Protein AF-A0A967ID82-F1 (afdb_monomer_lite)

pLDDT: mean 78.35, std 16.92, range [45.25, 97.56]

Sequence (102 aa):
EFNYNFNPDLTLTSVTGYYDLEQKSMINGTNSGYAPSILAADPDFYREDVTQEFRLTSDYTDSPFDFVIGAFYQDAKMTYKNNLLINTALYDEFENFAGLPA

Radius of gyra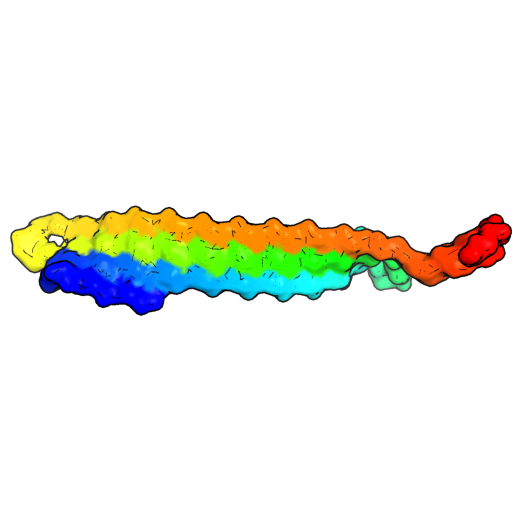tion: 27.62 Å; chains: 1; bounding box: 57×29×73 Å

Structure (mmCIF, N/CA/C/O backbone):
data_AF-A0A967ID82-F1
#
_entry.id   AF-A0A967ID82-F1
#
loop_
_atom_site.group_PDB
_atom_site.id
_atom_site.type_symbol
_atom_site.label_atom_id
_atom_site.label_alt_id
_atom_site.label_comp_id
_atom_site.label_asym_id
_atom_site.label_entity_id
_atom_site.label_seq_id
_atom_site.pdbx_PDB_ins_code
_atom_site.Cartn_x
_atom_site.Cartn_y
_atom_site.Cartn_z
_atom_site.occupancy
_atom_site.B_iso_or_equiv
_atom_site.auth_seq_id
_atom_site.auth_comp_id
_atom_site.auth_asym_id
_atom_site.auth_atom_id
_atom_site.pdbx_PDB_model_num
ATOM 1 N N . GLU A 1 1 ? -10.316 -4.608 1.949 1.00 85.56 1 GLU A N 1
ATOM 2 C CA . GLU A 1 1 ? -10.569 -4.084 3.306 1.00 85.56 1 GLU A CA 1
ATOM 3 C C . GLU A 1 1 ? -11.185 -5.177 4.163 1.00 85.56 1 GLU A C 1
ATOM 5 O O . GLU A 1 1 ? -11.950 -5.984 3.644 1.00 85.56 1 GLU A O 1
ATOM 10 N N . PHE A 1 2 ? -10.819 -5.217 5.439 1.00 90.25 2 PHE A N 1
ATOM 11 C CA . PHE A 1 2 ? -11.308 -6.157 6.435 1.00 90.25 2 PHE A CA 1
ATOM 12 C C . PHE A 1 2 ? -11.648 -5.407 7.724 1.00 90.25 2 PHE A C 1
ATOM 14 O O . PHE A 1 2 ? -10.859 -4.583 8.175 1.00 90.25 2 PHE A O 1
ATOM 21 N N . ASN A 1 3 ? -12.793 -5.722 8.326 1.00 91.88 3 ASN A N 1
ATOM 22 C CA . ASN A 1 3 ? -13.261 -5.110 9.565 1.00 91.88 3 ASN A CA 1
ATOM 23 C C . ASN A 1 3 ? -13.586 -6.208 10.582 1.00 91.88 3 ASN A C 1
ATOM 25 O O . ASN A 1 3 ? -14.301 -7.159 10.263 1.00 91.88 3 ASN A O 1
ATOM 29 N N . TYR A 1 4 ? -13.058 -6.075 11.796 1.00 90.56 4 TYR A N 1
ATOM 30 C CA . TYR A 1 4 ? -13.269 -6.999 12.902 1.00 90.56 4 TYR A CA 1
ATOM 31 C C . TYR A 1 4 ? -13.696 -6.247 14.157 1.00 90.56 4 TYR A C 1
ATOM 33 O O . TYR A 1 4 ? -12.981 -5.372 14.638 1.00 90.56 4 TYR A O 1
ATOM 41 N N . ASN A 1 5 ? -14.836 -6.629 14.721 1.00 91.50 5 ASN A N 1
ATOM 42 C CA . ASN A 1 5 ? -15.366 -6.028 15.940 1.00 91.50 5 ASN A CA 1
ATOM 43 C C . ASN A 1 5 ? -14.944 -6.899 17.129 1.00 91.50 5 ASN A C 1
ATOM 45 O O . ASN A 1 5 ? -15.401 -8.037 17.245 1.00 91.50 5 ASN A O 1
ATOM 49 N N . PHE A 1 6 ? -14.064 -6.393 17.998 1.00 83.75 6 PHE A N 1
ATOM 50 C CA . PHE A 1 6 ? -13.674 -7.111 19.220 1.00 83.75 6 PHE A CA 1
ATOM 51 C C . PHE A 1 6 ? -14.834 -7.165 20.219 1.00 83.75 6 PHE A C 1
ATOM 53 O O . PHE A 1 6 ? -15.055 -8.181 20.877 1.00 83.75 6 PHE A O 1
ATOM 60 N N . ASN A 1 7 ? -15.567 -6.060 20.314 1.00 84.44 7 ASN A N 1
ATOM 61 C CA . ASN A 1 7 ? -16.820 -5.885 21.036 1.00 84.44 7 ASN A CA 1
ATOM 62 C C . ASN A 1 7 ? -17.621 -4.766 20.314 1.00 84.44 7 ASN A C 1
ATOM 64 O O . ASN A 1 7 ? -17.134 -4.252 19.302 1.00 84.44 7 ASN A O 1
ATOM 68 N N . PRO A 1 8 ? -18.835 -4.400 20.766 1.00 83.81 8 PRO A N 1
ATOM 69 C CA . PRO A 1 8 ? -19.620 -3.331 20.135 1.00 83.81 8 PRO A CA 1
ATOM 70 C C . PRO A 1 8 ? -18.912 -1.969 20.082 1.00 83.81 8 PRO A C 1
ATOM 72 O O . PRO A 1 8 ? -19.216 -1.176 19.200 1.00 83.81 8 PRO A O 1
ATOM 75 N N . ASP A 1 9 ? -17.946 -1.743 20.973 1.00 88.44 9 ASP A N 1
ATOM 76 C CA . ASP A 1 9 ? -17.309 -0.448 21.210 1.00 88.44 9 ASP A CA 1
ATOM 77 C C . ASP A 1 9 ? -15.881 -0.360 20.641 1.00 88.44 9 ASP A C 1
ATOM 79 O O . ASP A 1 9 ? -15.204 0.646 20.822 1.00 88.44 9 ASP A O 1
ATOM 83 N N . LEU A 1 10 ? -15.361 -1.419 20.009 1.00 91.31 10 LEU A N 1
ATOM 84 C CA . LEU A 1 10 ? -13.985 -1.493 19.509 1.00 91.31 10 LEU A CA 1
ATOM 85 C C . LEU A 1 10 ? -13.937 -2.218 18.167 1.00 91.31 10 LEU A C 1
ATOM 87 O O . LEU A 1 10 ? -14.083 -3.443 18.080 1.00 91.31 10 LEU A O 1
ATOM 91 N N . THR A 1 11 ? -13.645 -1.444 17.125 1.00 93.88 11 THR A N 1
ATOM 92 C CA . THR A 1 11 ? -13.533 -1.917 15.745 1.00 93.88 11 THR A CA 1
ATOM 93 C C . THR A 1 11 ? -12.085 -1.856 15.280 1.00 93.88 11 THR A C 1
ATOM 95 O O . THR A 1 11 ? -11.442 -0.809 15.339 1.00 93.88 11 THR A O 1
ATOM 98 N N . LEU A 1 12 ? -11.571 -2.986 14.796 1.00 92.94 12 LEU A N 1
ATOM 99 C CA . LEU A 1 12 ? -10.300 -3.089 14.092 1.00 92.94 12 LEU A CA 1
ATOM 100 C C . LEU A 1 12 ? -10.544 -3.145 12.587 1.00 92.94 12 LEU A C 1
ATOM 102 O O . LEU A 1 12 ? -11.087 -4.118 12.066 1.00 92.94 12 LEU A O 1
ATOM 106 N N . THR A 1 13 ? -10.065 -2.132 11.886 1.00 95.44 13 THR A N 1
ATOM 107 C CA . THR A 1 13 ? -10.072 -2.038 10.430 1.00 95.44 13 THR A CA 1
ATOM 108 C C . THR A 1 13 ? -8.680 -2.334 9.887 1.00 95.44 13 THR A C 1
ATOM 110 O O . THR A 1 13 ? -7.670 -1.877 10.420 1.00 95.44 13 THR A O 1
ATOM 113 N N . SER A 1 14 ? -8.626 -3.103 8.808 1.00 93.62 14 SER A N 1
ATOM 114 C CA . SER A 1 14 ? -7.419 -3.458 8.075 1.00 93.62 14 SER A CA 1
ATOM 115 C C . SER A 1 14 ? -7.622 -3.176 6.588 1.00 93.62 14 SER A C 1
ATOM 117 O O . SER A 1 14 ? -8.561 -3.681 5.963 1.00 93.62 14 SER A O 1
ATOM 119 N N . VAL A 1 15 ? -6.742 -2.368 6.001 1.00 96.44 15 VAL A N 1
ATOM 120 C CA . VAL A 1 15 ? -6.797 -2.004 4.581 1.00 96.44 15 VAL A CA 1
ATOM 121 C C . VAL A 1 15 ? -5.478 -2.383 3.931 1.00 96.44 15 VAL A C 1
ATOM 123 O O . VAL A 1 15 ? -4.449 -1.768 4.192 1.00 96.44 15 VAL A O 1
ATOM 126 N N . THR A 1 16 ? -5.521 -3.398 3.073 1.00 96.06 16 THR A N 1
ATOM 127 C CA . THR A 1 16 ? -4.410 -3.746 2.183 1.00 96.06 16 THR A CA 1
ATOM 128 C C . THR A 1 16 ? -4.619 -3.071 0.836 1.00 96.06 16 THR A C 1
ATOM 130 O O . THR A 1 16 ? -5.703 -3.184 0.254 1.00 96.06 16 THR A O 1
ATOM 133 N N . GLY A 1 17 ? -3.589 -2.392 0.342 1.00 94.94 17 GLY A N 1
ATOM 134 C CA . GLY A 1 17 ? -3.528 -1.822 -0.995 1.00 94.94 17 GLY A CA 1
ATOM 135 C C . GLY A 1 17 ? -2.414 -2.470 -1.808 1.00 94.94 17 GLY A C 1
ATOM 136 O O . GLY A 1 17 ? -1.348 -2.785 -1.286 1.00 94.94 17 GLY A O 1
ATOM 137 N N . TYR A 1 18 ? -2.670 -2.656 -3.097 1.00 95.50 18 TYR A N 1
ATOM 138 C CA . TYR A 1 18 ? -1.658 -3.029 -4.076 1.00 95.50 18 TYR A CA 1
ATOM 139 C C . TYR A 1 18 ? -1.742 -2.054 -5.243 1.00 95.50 18 TYR A C 1
ATOM 141 O O . TYR A 1 18 ? -2.842 -1.742 -5.710 1.00 95.50 18 TYR A O 1
ATOM 149 N N . TYR A 1 19 ? -0.593 -1.562 -5.686 1.00 93.94 19 TYR A N 1
ATOM 150 C CA . TYR A 1 19 ? -0.476 -0.651 -6.810 1.00 93.94 19 TYR A CA 1
ATOM 151 C C . TYR A 1 19 ? 0.660 -1.107 -7.719 1.00 93.94 19 TYR A C 1
ATOM 153 O O . TYR A 1 19 ? 1.774 -1.327 -7.254 1.00 93.94 19 TYR A O 1
AT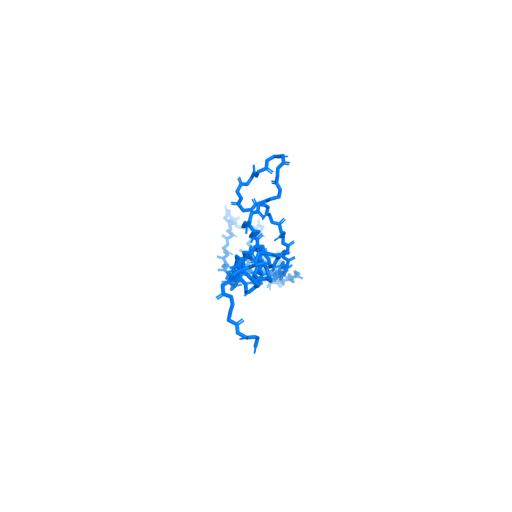OM 161 N N . ASP A 1 20 ? 0.365 -1.226 -9.009 1.00 93.94 20 ASP A N 1
ATOM 162 C CA . ASP A 1 20 ? 1.330 -1.544 -10.056 1.00 93.94 20 ASP A CA 1
ATOM 163 C C . ASP A 1 20 ? 1.163 -0.530 -11.190 1.00 93.94 20 ASP A C 1
ATOM 165 O O . ASP A 1 20 ? 0.046 -0.261 -11.650 1.00 93.94 20 ASP A O 1
ATOM 169 N N . LEU A 1 21 ? 2.273 0.082 -11.588 1.00 90.69 21 LEU A N 1
ATOM 170 C CA . LEU A 1 21 ? 2.343 1.071 -12.644 1.00 90.69 21 LEU A CA 1
ATOM 171 C C . LEU A 1 21 ? 3.553 0.797 -13.532 1.00 90.69 21 LEU A C 1
ATOM 173 O O . LEU A 1 21 ? 4.700 0.990 -13.131 1.00 90.69 21 LEU A O 1
ATOM 177 N N . GLU A 1 22 ? 3.267 0.476 -14.787 1.00 90.25 22 GLU A N 1
ATOM 178 C CA . GLU A 1 22 ? 4.227 0.470 -15.882 1.00 90.25 22 GLU A CA 1
ATOM 179 C C . GLU A 1 22 ? 3.915 1.640 -16.818 1.00 90.25 22 GLU A C 1
ATOM 181 O O . GLU A 1 22 ? 2.832 1.734 -17.399 1.00 90.25 22 GLU A O 1
ATOM 186 N N . GLN A 1 23 ? 4.872 2.548 -16.970 1.00 83.31 23 GLN A N 1
ATOM 187 C CA . GLN A 1 23 ? 4.791 3.665 -17.895 1.00 83.31 23 GLN A CA 1
ATOM 188 C C . GLN A 1 23 ? 5.998 3.631 -18.824 1.00 83.31 23 GLN A C 1
ATOM 190 O O . GLN A 1 23 ? 7.135 3.828 -18.401 1.00 83.31 23 GLN A O 1
ATOM 195 N N . LYS A 1 24 ? 5.718 3.449 -20.113 1.00 80.88 24 LYS A N 1
ATOM 196 C CA . LYS A 1 24 ? 6.690 3.595 -21.195 1.00 80.88 24 LYS A CA 1
ATOM 197 C C . LYS A 1 24 ? 6.413 4.895 -21.915 1.00 80.88 24 LYS A C 1
ATOM 199 O O . LYS A 1 24 ? 5.270 5.163 -22.291 1.00 80.88 24 LYS A O 1
ATOM 204 N N . SER A 1 25 ? 7.433 5.718 -22.078 1.00 69.56 25 SER A N 1
ATOM 205 C CA . SER A 1 25 ? 7.309 6.975 -22.800 1.00 69.56 25 SER A CA 1
ATOM 206 C C . SER A 1 25 ? 8.554 7.189 -23.631 1.00 69.56 25 SER A C 1
ATOM 208 O O . SER A 1 25 ? 9.654 6.963 -23.153 1.00 69.56 25 SER A O 1
ATOM 210 N N . MET A 1 26 ? 8.380 7.674 -24.856 1.00 65.44 26 MET A N 1
ATOM 211 C CA . MET A 1 26 ? 9.486 8.114 -25.693 1.00 65.44 26 MET A CA 1
ATOM 212 C C . MET A 1 26 ? 9.364 9.623 -25.859 1.00 65.44 26 MET A C 1
ATOM 214 O O . MET A 1 26 ? 8.395 10.121 -26.436 1.00 65.44 26 MET A O 1
ATOM 218 N N . ILE A 1 27 ? 10.335 10.357 -25.324 1.00 66.44 27 ILE A N 1
ATOM 219 C CA . ILE A 1 27 ? 10.374 11.815 -25.392 1.00 66.44 27 ILE A CA 1
ATOM 220 C C . ILE A 1 27 ? 11.528 12.261 -26.286 1.00 66.44 27 ILE A C 1
ATOM 222 O O . ILE A 1 27 ? 12.630 11.709 -26.264 1.00 66.44 27 ILE A O 1
ATOM 226 N N . ASN A 1 28 ? 11.276 13.298 -27.086 1.00 60.25 28 ASN A N 1
ATOM 227 C CA . ASN A 1 28 ? 12.330 13.978 -27.827 1.00 60.25 28 ASN A CA 1
ATOM 228 C C . ASN A 1 28 ? 13.318 14.574 -26.807 1.00 60.25 28 ASN A C 1
ATOM 230 O O . ASN A 1 28 ? 12.969 15.504 -26.078 1.00 60.25 28 ASN A O 1
ATOM 234 N N . GLY A 1 29 ? 14.535 14.027 -26.740 1.00 55.66 29 GLY A N 1
ATOM 235 C CA . GLY A 1 29 ? 15.517 14.330 -25.696 1.00 55.66 29 GLY A CA 1
ATOM 236 C C . GLY A 1 29 ? 16.047 15.765 -25.728 1.00 55.66 29 GLY A C 1
ATOM 237 O O . GLY A 1 29 ? 16.666 16.205 -24.764 1.00 55.66 29 GLY A O 1
ATOM 238 N N . THR A 1 30 ? 15.781 16.519 -26.801 1.00 57.19 30 THR A N 1
ATOM 239 C CA . THR A 1 30 ? 16.187 17.929 -26.940 1.00 57.19 30 THR A CA 1
ATOM 240 C C . THR A 1 30 ? 15.013 18.883 -27.162 1.00 57.19 30 THR A C 1
ATOM 242 O O . THR A 1 30 ? 15.248 20.046 -27.485 1.00 57.19 30 THR A O 1
ATOM 245 N N . ASN A 1 31 ? 13.764 18.417 -27.026 1.00 54.03 31 ASN A N 1
ATOM 246 C CA . ASN A 1 31 ? 12.549 19.202 -27.279 1.00 54.03 31 ASN A CA 1
ATOM 247 C C . ASN A 1 31 ? 12.603 19.975 -28.623 1.00 54.03 31 ASN A C 1
ATOM 249 O O . ASN A 1 31 ? 12.249 21.153 -28.703 1.00 54.03 31 ASN A O 1
ATOM 253 N N . SER A 1 32 ? 13.144 19.349 -29.678 1.00 56.03 32 SER A N 1
ATOM 254 C CA . SER A 1 32 ? 13.384 20.011 -30.967 1.00 56.03 32 SER A CA 1
ATOM 255 C C . SER A 1 32 ? 12.096 20.084 -31.795 1.00 56.03 32 SER A C 1
ATOM 257 O O . SER A 1 32 ? 11.526 19.066 -32.173 1.00 56.03 32 SER A O 1
ATOM 259 N N . GLY A 1 33 ? 11.625 21.304 -32.076 1.00 57.81 33 GLY A N 1
ATOM 260 C CA . GLY A 1 33 ? 10.316 21.531 -32.704 1.00 57.81 33 GLY A CA 1
ATOM 261 C C . GLY A 1 33 ? 10.222 21.226 -34.206 1.00 57.81 33 GLY A C 1
ATOM 262 O O . GLY A 1 33 ? 9.161 20.822 -34.663 1.00 57.81 33 GLY A O 1
ATOM 263 N N . TYR A 1 34 ? 11.294 21.418 -34.986 1.00 53.09 34 TYR A N 1
ATOM 264 C CA . TYR A 1 34 ? 11.239 21.338 -36.462 1.00 53.09 34 TYR A CA 1
ATOM 265 C C . TYR A 1 34 ? 12.108 20.222 -37.075 1.00 53.09 34 TYR A C 1
ATOM 267 O O . TYR A 1 34 ? 11.904 19.845 -38.224 1.00 53.09 34 TYR A O 1
ATOM 275 N N . ALA A 1 35 ? 13.061 19.669 -36.319 1.00 56.31 35 ALA A N 1
ATOM 276 C CA . ALA A 1 35 ? 13.950 18.594 -36.763 1.00 56.31 35 ALA A CA 1
ATOM 277 C C . ALA A 1 35 ? 13.940 17.445 -35.741 1.00 56.31 35 ALA A C 1
ATOM 279 O O . ALA A 1 35 ? 13.907 17.733 -34.538 1.00 56.31 35 ALA A O 1
ATOM 280 N N . PRO A 1 36 ? 13.971 16.168 -36.171 1.00 54.66 36 PRO A N 1
ATOM 281 C CA . PRO A 1 36 ? 14.081 15.041 -35.251 1.00 54.66 36 PRO A CA 1
ATOM 282 C C . PRO A 1 36 ? 15.370 15.176 -34.438 1.00 54.66 36 PRO A C 1
ATOM 284 O O . PRO A 1 36 ? 16.438 15.453 -34.987 1.00 54.66 36 PRO A O 1
ATOM 287 N N . SER A 1 37 ? 15.262 15.039 -33.118 1.00 59.19 37 SER A N 1
ATOM 288 C CA . SER A 1 37 ? 16.441 15.069 -32.261 1.00 59.19 37 SER A CA 1
ATOM 289 C C . SER A 1 37 ? 17.306 13.848 -32.527 1.00 59.19 37 SER A C 1
ATOM 291 O O . SER A 1 37 ? 16.797 12.736 -32.652 1.00 59.19 37 SER A O 1
ATOM 293 N N . ILE A 1 38 ? 18.623 14.053 -32.554 1.00 59.09 38 ILE A N 1
ATOM 294 C CA . ILE A 1 38 ? 19.588 12.951 -32.561 1.00 59.09 38 ILE A CA 1
ATOM 295 C C . ILE A 1 38 ? 19.593 12.179 -31.236 1.00 59.09 38 ILE A C 1
ATOM 297 O O . ILE A 1 38 ? 20.171 11.101 -31.187 1.00 59.09 38 ILE A O 1
ATOM 301 N N . LEU A 1 39 ? 18.971 12.723 -30.184 1.00 57.47 39 LEU A N 1
ATOM 302 C CA . LEU A 1 39 ? 18.804 12.095 -28.881 1.00 57.47 39 LEU A CA 1
ATOM 303 C C . LEU A 1 39 ? 17.313 11.827 -28.653 1.00 57.47 39 LEU A C 1
ATOM 305 O O . LEU A 1 39 ? 16.537 12.749 -28.389 1.00 57.47 39 LEU A O 1
ATOM 309 N N . ALA A 1 40 ? 16.904 10.565 -28.723 1.00 63.28 40 ALA A N 1
ATOM 310 C CA . ALA A 1 40 ? 15.627 10.135 -28.168 1.00 63.28 40 ALA A CA 1
ATOM 311 C C . ALA A 1 40 ? 15.877 9.593 -26.759 1.00 63.28 40 ALA A C 1
ATOM 313 O O . ALA A 1 40 ? 16.770 8.771 -26.556 1.00 63.28 40 ALA A O 1
ATOM 314 N N . ALA A 1 41 ? 15.122 10.089 -25.780 1.00 65.06 41 ALA A N 1
ATOM 315 C CA . ALA A 1 41 ? 15.106 9.495 -24.454 1.00 65.06 41 ALA A CA 1
ATOM 316 C C . ALA A 1 41 ? 13.890 8.578 -24.377 1.00 65.06 41 ALA A C 1
ATOM 318 O O . ALA A 1 41 ? 12.766 8.995 -24.661 1.00 65.06 41 ALA A O 1
ATOM 319 N N . ASP A 1 42 ? 14.141 7.338 -23.994 1.00 69.69 42 ASP A N 1
ATOM 320 C CA . ASP A 1 42 ? 13.147 6.296 -23.787 1.00 69.69 42 ASP A CA 1
ATOM 321 C C . ASP A 1 42 ? 13.123 5.962 -22.288 1.00 69.69 42 ASP A C 1
ATOM 323 O O . ASP A 1 42 ? 13.823 5.049 -21.827 1.00 69.69 42 ASP A O 1
ATOM 327 N N . PRO A 1 43 ? 12.462 6.814 -21.476 1.00 72.56 43 PRO A N 1
ATOM 328 C CA . PRO A 1 43 ? 12.229 6.526 -20.078 1.00 72.56 43 PRO A CA 1
ATOM 329 C C . PRO A 1 43 ? 11.168 5.437 -19.902 1.00 72.56 43 PRO A C 1
ATOM 331 O O . PRO A 1 43 ? 9.979 5.646 -20.155 1.00 72.56 43 PRO A O 1
ATOM 334 N N . ASP A 1 44 ? 11.603 4.320 -19.332 1.00 81.06 44 ASP A N 1
ATOM 335 C CA . ASP A 1 44 ? 10.722 3.343 -18.719 1.00 81.06 44 ASP A CA 1
ATOM 336 C C . ASP A 1 44 ? 10.629 3.597 -17.213 1.00 81.06 44 ASP A C 1
ATOM 338 O O . ASP A 1 44 ? 11.631 3.634 -16.487 1.00 81.06 44 ASP A O 1
ATOM 342 N N . PHE A 1 45 ? 9.403 3.707 -16.722 1.00 86.25 45 PHE A N 1
ATOM 343 C CA . PHE A 1 45 ? 9.095 3.850 -15.311 1.00 86.25 45 PHE A CA 1
ATOM 344 C C . PHE A 1 45 ? 8.248 2.668 -14.841 1.00 86.25 45 PHE A C 1
ATOM 346 O O . PHE A 1 45 ? 7.159 2.435 -15.357 1.00 86.25 45 PHE A O 1
ATOM 353 N N . TYR A 1 46 ? 8.747 1.945 -13.843 1.00 91.38 46 TYR A N 1
ATOM 354 C CA . TYR A 1 46 ? 8.046 0.843 -13.191 1.00 91.38 46 TYR A CA 1
ATOM 355 C C . TYR A 1 46 ? 7.901 1.156 -11.705 1.00 91.38 46 TYR A C 1
ATOM 357 O O . TYR A 1 46 ? 8.882 1.541 -11.056 1.00 91.38 46 TYR A O 1
ATOM 365 N N . ARG A 1 47 ? 6.705 0.972 -11.153 1.00 93.25 47 ARG A N 1
ATOM 366 C CA . ARG A 1 47 ? 6.436 1.151 -9.730 1.00 93.25 47 ARG A CA 1
ATOM 367 C C . ARG A 1 47 ? 5.494 0.075 -9.214 1.00 93.25 47 ARG A C 1
ATOM 369 O O . ARG A 1 47 ? 4.390 -0.060 -9.719 1.00 93.25 47 ARG A O 1
ATOM 376 N N . GLU A 1 48 ? 5.923 -0.603 -8.161 1.00 95.69 48 GLU A N 1
ATOM 377 C CA . GLU A 1 48 ? 5.142 -1.597 -7.429 1.00 95.69 48 GLU A CA 1
ATOM 378 C C . GLU A 1 48 ? 5.081 -1.175 -5.959 1.00 95.69 48 GLU A C 1
ATOM 380 O O . GLU A 1 48 ? 6.126 -1.039 -5.320 1.00 95.69 48 GLU A O 1
ATOM 385 N N . ASP A 1 49 ? 3.877 -0.991 -5.418 1.00 95.44 49 ASP A N 1
ATOM 386 C CA . ASP A 1 49 ? 3.665 -0.665 -4.009 1.00 95.44 49 ASP A CA 1
ATOM 387 C C . ASP A 1 49 ? 2.683 -1.654 -3.362 1.00 95.44 49 ASP A C 1
ATOM 389 O O . ASP A 1 49 ? 1.593 -1.915 -3.878 1.00 95.44 49 ASP A O 1
ATOM 393 N N . VAL A 1 50 ? 3.040 -2.147 -2.178 1.00 96.94 50 VAL A N 1
ATOM 394 C CA . VAL A 1 50 ? 2.143 -2.858 -1.264 1.00 96.94 50 VAL A CA 1
ATOM 395 C C . VAL A 1 50 ? 1.984 -2.003 -0.014 1.00 96.94 50 VAL A C 1
ATOM 397 O O . VAL A 1 50 ? 2.963 -1.652 0.645 1.00 96.94 50 VAL A O 1
ATOM 400 N N . THR A 1 51 ? 0.747 -1.669 0.338 1.00 97.12 51 THR A N 1
ATOM 401 C CA . THR A 1 51 ? 0.433 -0.897 1.542 1.00 97.12 51 THR A CA 1
ATOM 402 C C . THR A 1 51 ? -0.456 -1.695 2.478 1.00 97.12 51 THR A C 1
ATOM 404 O O . THR A 1 51 ? -1.303 -2.482 2.055 1.00 97.12 51 THR A O 1
ATOM 407 N N . GLN A 1 52 ? -0.261 -1.485 3.773 1.00 95.69 52 GLN A N 1
ATOM 408 C CA . GLN A 1 52 ? -1.060 -2.090 4.818 1.00 95.69 52 GLN A CA 1
ATOM 409 C C . GLN A 1 52 ? -1.324 -1.063 5.911 1.00 95.69 52 GLN A C 1
ATOM 411 O O . GLN A 1 52 ? -0.406 -0.574 6.566 1.00 95.69 52 GLN A O 1
ATOM 416 N N . GLU A 1 53 ? -2.596 -0.781 6.144 1.00 97.56 53 GLU A N 1
ATOM 417 C CA . GLU A 1 53 ? -3.049 0.031 7.261 1.00 97.56 53 GLU A CA 1
ATOM 418 C C . GLU A 1 53 ? -3.814 -0.836 8.260 1.00 97.56 53 GLU A C 1
ATOM 420 O O . GLU A 1 53 ? -4.624 -1.680 7.872 1.00 97.56 53 GLU A O 1
ATOM 425 N N . PHE A 1 54 ? -3.569 -0.609 9.547 1.00 96.00 54 PHE A N 1
ATOM 426 C CA . PHE A 1 54 ? -4.396 -1.081 10.647 1.00 96.00 54 PHE A CA 1
ATOM 427 C C . PHE A 1 54 ? -4.904 0.121 11.427 1.00 96.00 54 PHE A C 1
ATOM 429 O O . PHE A 1 54 ? -4.129 1.013 11.770 1.00 96.00 54 PHE A O 1
ATOM 436 N N . ARG A 1 55 ? -6.192 0.125 11.751 1.00 96.44 55 ARG A N 1
ATOM 437 C CA . ARG A 1 55 ? -6.837 1.193 12.505 1.00 96.44 55 ARG A CA 1
ATOM 438 C C . ARG A 1 55 ? -7.734 0.586 13.564 1.00 96.44 55 ARG A C 1
ATOM 440 O O . ARG A 1 55 ? -8.600 -0.218 13.249 1.00 96.44 5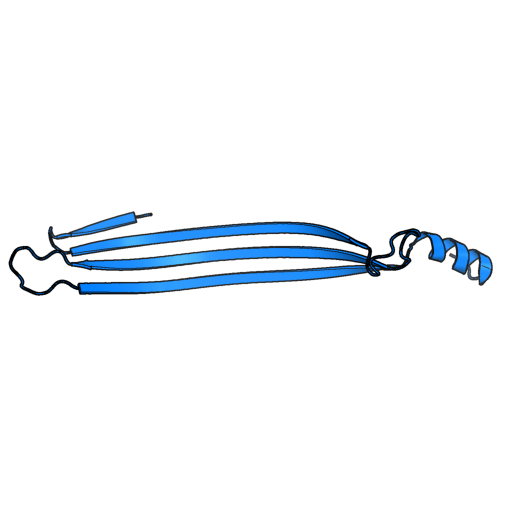5 ARG A O 1
ATOM 447 N N . LEU A 1 56 ? -7.506 0.961 14.810 1.00 93.81 56 LEU A N 1
ATOM 448 C CA . LEU A 1 56 ? -8.342 0.599 15.937 1.00 93.81 56 LEU A CA 1
ATOM 449 C C . LEU A 1 56 ? -9.128 1.835 16.356 1.00 93.81 56 LEU A C 1
ATOM 451 O O . LEU A 1 56 ? -8.539 2.855 16.719 1.00 93.81 56 LEU A O 1
ATOM 455 N N . THR A 1 57 ? -10.445 1.729 16.294 1.00 94.12 57 THR A N 1
ATOM 456 C CA . THR A 1 57 ? -11.382 2.798 16.632 1.00 94.12 57 THR A CA 1
ATOM 457 C C . THR A 1 57 ? -12.225 2.349 17.810 1.00 94.12 57 THR A C 1
ATOM 459 O O . THR A 1 57 ? -12.776 1.246 17.774 1.00 94.12 57 THR A O 1
ATOM 462 N N . SER A 1 58 ? -12.314 3.191 18.840 1.00 91.94 58 SER A N 1
ATOM 463 C CA . SER A 1 58 ? -13.290 3.014 19.907 1.00 91.94 58 SER A CA 1
ATOM 464 C C . SER A 1 58 ? -14.550 3.841 19.661 1.00 91.94 58 SER A C 1
ATOM 466 O O . SER A 1 58 ? -14.465 4.940 19.115 1.00 91.94 58 SER A O 1
ATOM 468 N N . ASP A 1 59 ? -15.682 3.312 20.103 1.00 88.12 59 ASP A N 1
ATOM 469 C CA . ASP A 1 59 ? -16.999 3.949 20.089 1.00 88.12 59 ASP A CA 1
ATOM 470 C C . ASP A 1 59 ? -17.734 3.562 21.382 1.00 88.12 59 ASP A C 1
ATOM 472 O O . ASP A 1 59 ? -18.651 2.741 21.393 1.00 88.12 59 ASP A O 1
ATOM 476 N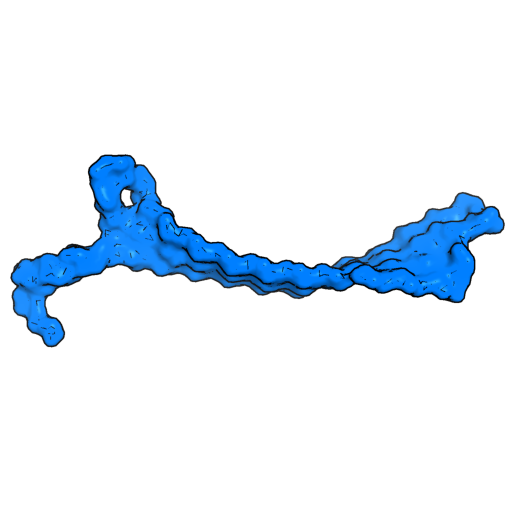 N . TYR A 1 60 ? -17.229 4.042 22.520 1.00 84.88 60 TYR A N 1
ATOM 477 C CA . TYR A 1 60 ? -17.742 3.628 23.823 1.00 84.88 60 TYR A CA 1
ATOM 478 C C . TYR A 1 60 ? -18.988 4.431 24.183 1.00 84.88 60 TYR A C 1
ATOM 480 O O . TYR A 1 60 ? -18.907 5.618 24.490 1.00 84.88 60 TYR A O 1
ATOM 488 N N . THR A 1 61 ? -20.139 3.764 24.281 1.00 79.56 61 THR A N 1
ATOM 489 C CA . THR A 1 61 ? -21.398 4.450 24.631 1.00 79.56 61 THR A CA 1
ATOM 490 C C . THR A 1 61 ? -21.413 4.974 26.082 1.00 79.56 61 THR A C 1
ATOM 492 O O . THR A 1 61 ? -22.068 5.973 26.376 1.00 79.56 61 THR A O 1
ATOM 495 N N . ASP A 1 62 ? -20.654 4.335 26.982 1.00 82.69 62 ASP A N 1
ATOM 496 C CA . ASP A 1 62 ? -20.626 4.628 28.427 1.00 82.69 62 ASP A CA 1
ATOM 497 C C . ASP A 1 62 ? -19.351 5.367 28.897 1.00 82.69 62 ASP A C 1
ATOM 499 O O . ASP A 1 62 ? -19.138 5.555 30.099 1.00 82.69 62 ASP A O 1
ATOM 503 N N . SER A 1 63 ? -18.480 5.792 27.974 1.00 81.25 63 SER A N 1
ATOM 504 C CA . SER A 1 63 ? -17.237 6.518 28.278 1.00 81.25 63 SER A CA 1
ATOM 505 C C . SER A 1 63 ? -17.311 7.955 27.757 1.00 81.25 63 SER A C 1
ATOM 507 O O . SER A 1 63 ? -17.814 8.183 26.663 1.00 81.25 63 SER A O 1
ATOM 509 N N . PRO A 1 64 ? -16.755 8.951 28.471 1.00 83.44 64 PRO A N 1
ATOM 510 C CA . PRO A 1 64 ? -16.639 10.314 27.951 1.00 83.44 64 PRO A CA 1
ATOM 511 C C . PRO A 1 64 ? -15.492 10.483 26.937 1.00 83.44 64 PRO A C 1
ATOM 513 O O . PRO A 1 64 ? -15.232 11.605 26.501 1.00 83.44 64 PRO A O 1
ATOM 516 N N . PHE A 1 65 ? -14.745 9.418 26.633 1.00 83.25 65 PHE A N 1
ATOM 517 C CA . PHE A 1 65 ? -13.550 9.475 25.800 1.00 83.25 65 PHE A CA 1
ATOM 518 C C . PHE A 1 65 ? -13.520 8.347 24.772 1.00 83.25 65 PHE A C 1
ATOM 520 O O . PHE A 1 65 ? -13.514 7.171 25.148 1.00 83.25 65 PHE A O 1
ATOM 527 N N . ASP A 1 66 ? -13.384 8.750 23.509 1.00 90.62 66 ASP A N 1
ATOM 528 C CA . ASP A 1 66 ? -13.121 7.890 22.363 1.00 90.62 66 ASP A CA 1
ATOM 529 C C . ASP A 1 66 ? -11.721 8.144 21.806 1.00 90.62 66 ASP A C 1
ATOM 531 O O . ASP A 1 66 ? -11.202 9.265 21.837 1.00 90.62 66 ASP A O 1
ATOM 535 N N . PHE A 1 67 ? -11.106 7.098 21.265 1.00 90.94 67 PHE A N 1
ATOM 536 C CA . PHE A 1 67 ? -9.796 7.165 20.647 1.00 90.94 67 PHE A CA 1
ATOM 537 C C . PHE A 1 67 ? -9.747 6.418 19.320 1.00 90.94 67 PHE A C 1
ATOM 539 O O . PHE A 1 67 ? -10.445 5.435 19.073 1.00 90.94 67 PHE A O 1
ATOM 546 N N . VAL A 1 68 ? -8.827 6.874 18.476 1.00 94.25 68 VAL A N 1
ATOM 547 C CA . VAL A 1 68 ? -8.412 6.168 17.270 1.00 94.25 68 VAL A CA 1
ATOM 548 C C . VAL A 1 68 ? -6.900 6.058 17.301 1.00 94.25 68 VAL A C 1
ATOM 550 O O . VAL A 1 68 ? -6.199 7.050 17.498 1.00 94.25 68 VAL A O 1
ATOM 553 N N . ILE A 1 69 ? -6.395 4.849 17.099 1.00 95.12 69 ILE A N 1
ATOM 554 C CA . ILE A 1 69 ? -4.968 4.587 16.938 1.00 95.12 69 ILE A CA 1
ATOM 555 C C . ILE A 1 69 ? -4.759 3.754 15.681 1.00 95.12 69 ILE A C 1
ATOM 557 O O . ILE A 1 69 ? -5.551 2.867 15.375 1.00 95.12 69 ILE A O 1
ATOM 561 N N . GLY A 1 70 ? -3.705 4.049 14.929 1.00 94.62 70 GLY A N 1
ATOM 562 C CA . GLY A 1 70 ? -3.424 3.354 13.681 1.00 94.62 70 GLY A CA 1
ATOM 563 C C . GLY A 1 70 ? -1.943 3.102 13.468 1.00 94.62 70 GLY A C 1
ATOM 564 O O . GLY A 1 70 ? -1.090 3.810 14.004 1.00 94.62 70 GLY A O 1
ATOM 565 N N . ALA A 1 71 ? -1.659 2.079 12.673 1.00 95.69 71 ALA A N 1
ATOM 566 C CA . ALA A 1 71 ? -0.336 1.740 12.184 1.00 95.69 71 ALA A CA 1
ATOM 567 C C . ALA A 1 71 ? -0.394 1.608 10.663 1.00 95.69 71 ALA A C 1
ATOM 569 O O . ALA A 1 71 ? -1.320 1.009 10.117 1.00 95.69 71 ALA A O 1
ATOM 570 N N . PHE A 1 72 ? 0.609 2.156 9.988 1.00 96.69 72 PHE A N 1
ATOM 571 C CA . PHE A 1 72 ? 0.724 2.110 8.539 1.00 96.69 72 PHE A CA 1
ATOM 572 C C . PHE A 1 72 ? 2.084 1.538 8.154 1.00 96.69 72 PHE A C 1
ATOM 574 O O . PHE A 1 72 ? 3.113 1.938 8.702 1.00 96.69 72 PHE A O 1
ATOM 581 N N . TYR A 1 73 ? 2.073 0.604 7.212 1.00 96.69 73 TYR A N 1
ATOM 582 C CA . TYR A 1 73 ? 3.254 0.008 6.614 1.00 96.69 73 TYR A CA 1
ATOM 583 C C . TYR A 1 73 ? 3.151 0.084 5.092 1.00 96.69 73 TYR A C 1
ATOM 585 O O . TYR A 1 73 ? 2.085 -0.132 4.517 1.00 96.69 73 TYR A O 1
ATOM 593 N N . GLN A 1 74 ? 4.274 0.373 4.443 1.00 96.75 74 GLN A N 1
ATOM 594 C CA . GLN A 1 74 ? 4.380 0.428 2.994 1.00 96.75 74 GLN A CA 1
ATOM 595 C C . GLN A 1 74 ? 5.709 -0.179 2.562 1.00 96.75 74 GLN A C 1
ATOM 597 O O . GLN A 1 74 ? 6.761 0.200 3.079 1.00 96.75 74 GLN A O 1
ATOM 602 N N . ASP A 1 75 ? 5.636 -1.072 1.582 1.00 96.62 75 ASP A N 1
ATOM 603 C CA . ASP A 1 75 ? 6.771 -1.525 0.789 1.00 96.62 75 ASP A CA 1
ATOM 604 C C . ASP A 1 75 ? 6.590 -1.008 -0.640 1.00 96.62 75 ASP A C 1
ATOM 606 O O . ASP A 1 75 ? 5.519 -1.162 -1.226 1.00 96.62 75 ASP A O 1
ATOM 610 N N . ALA A 1 76 ? 7.595 -0.315 -1.170 1.00 94.25 76 ALA A N 1
ATOM 611 C CA . ALA A 1 76 ? 7.500 0.377 -2.450 1.00 94.25 76 ALA A CA 1
ATOM 612 C C . ALA A 1 76 ? 8.801 0.249 -3.231 1.00 94.25 76 ALA A C 1
ATOM 614 O O . ALA A 1 76 ? 9.883 0.595 -2.743 1.00 94.25 76 ALA A O 1
ATOM 615 N N . LYS A 1 77 ? 8.685 -0.204 -4.476 1.00 94.00 77 LYS A N 1
ATOM 616 C CA . LYS A 1 77 ? 9.800 -0.366 -5.397 1.00 94.00 77 LYS A CA 1
ATOM 617 C C . LYS A 1 77 ? 9.561 0.481 -6.630 1.00 94.00 77 LYS A C 1
ATOM 619 O O . LYS A 1 77 ? 8.604 0.283 -7.366 1.00 94.00 77 LYS A O 1
ATOM 624 N N . ME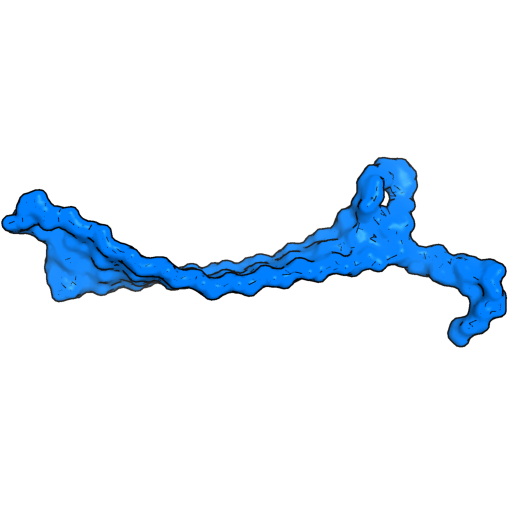T A 1 78 ? 10.488 1.397 -6.884 1.00 92.38 78 MET A N 1
ATOM 625 C CA . MET A 1 78 ? 10.460 2.271 -8.049 1.00 92.38 78 MET A CA 1
ATOM 626 C C . MET A 1 78 ? 11.713 2.043 -8.885 1.00 92.38 78 MET A C 1
ATOM 628 O O . MET A 1 78 ? 12.833 2.162 -8.390 1.00 92.38 78 MET A O 1
ATOM 632 N N . THR A 1 79 ? 11.524 1.715 -10.157 1.00 89.44 79 THR A N 1
ATOM 633 C CA . THR A 1 79 ? 12.602 1.547 -11.128 1.00 89.44 79 THR A CA 1
ATOM 634 C C . THR A 1 79 ? 12.415 2.553 -12.249 1.00 89.44 79 THR A C 1
ATOM 636 O O . THR A 1 79 ? 11.398 2.545 -12.935 1.00 89.44 79 THR A O 1
ATOM 639 N N . TYR A 1 80 ? 13.423 3.395 -12.452 1.00 84.75 80 TYR A N 1
ATOM 640 C CA . TYR A 1 80 ? 13.487 4.310 -13.582 1.00 84.75 80 TYR A CA 1
ATOM 641 C C . TYR A 1 80 ? 14.657 3.906 -14.470 1.00 84.75 80 TYR A C 1
ATOM 643 O O . TYR A 1 80 ? 15.810 3.929 -14.033 1.00 84.75 80 TYR A O 1
ATOM 651 N N . LYS A 1 81 ? 14.359 3.504 -15.703 1.00 81.62 81 LYS A N 1
ATOM 652 C CA . LYS A 1 81 ? 15.358 3.235 -16.736 1.00 81.62 81 LYS A CA 1
ATOM 653 C C . LYS A 1 81 ? 15.222 4.309 -17.793 1.00 81.62 81 LYS A C 1
ATOM 655 O O . LYS A 1 81 ? 14.116 4.676 -18.152 1.00 81.62 81 LYS A O 1
ATOM 660 N N . ASN A 1 82 ? 16.343 4.814 -18.279 1.00 76.75 82 ASN A N 1
ATOM 661 C CA . ASN A 1 82 ? 16.350 5.771 -19.369 1.00 76.75 82 ASN A CA 1
ATOM 662 C C . ASN A 1 82 ? 17.342 5.279 -20.413 1.00 76.75 82 ASN A C 1
ATOM 664 O O . ASN A 1 82 ? 18.545 5.239 -20.144 1.00 76.75 82 ASN A O 1
ATOM 668 N N . ASN A 1 83 ? 16.826 4.885 -21.573 1.00 72.19 83 ASN A N 1
ATOM 669 C CA . ASN A 1 83 ? 17.661 4.554 -22.713 1.00 72.19 83 ASN A CA 1
ATOM 670 C C . ASN A 1 83 ? 17.833 5.815 -23.564 1.00 72.19 83 ASN A C 1
ATOM 672 O O . ASN A 1 83 ? 16.864 6.381 -24.069 1.00 72.19 83 ASN A O 1
ATOM 676 N N . LEU A 1 84 ? 19.080 6.261 -23.720 1.00 70.75 84 LEU A N 1
ATOM 677 C CA . LEU A 1 84 ? 19.424 7.329 -24.653 1.00 70.75 84 LEU A CA 1
ATOM 678 C C . LEU A 1 84 ? 19.729 6.696 -26.005 1.00 70.75 84 LEU A C 1
ATOM 680 O O . LEU A 1 84 ? 20.803 6.134 -26.217 1.00 70.75 84 LEU A O 1
ATOM 684 N N . LEU A 1 85 ? 18.771 6.780 -26.916 1.00 68.12 85 LEU A N 1
ATOM 685 C CA . LEU A 1 85 ? 18.946 6.341 -28.288 1.00 68.12 85 LEU A CA 1
ATOM 686 C C . LEU A 1 85 ? 19.573 7.501 -29.066 1.00 68.12 85 LEU A C 1
ATOM 688 O O . LEU A 1 85 ? 18.915 8.505 -29.354 1.00 68.12 85 LEU A O 1
ATOM 692 N N . ILE A 1 86 ? 20.864 7.373 -29.383 1.00 61.50 86 ILE A N 1
ATOM 693 C CA . ILE A 1 86 ? 21.480 8.176 -30.442 1.00 61.50 86 ILE A CA 1
ATOM 694 C C . ILE A 1 86 ? 20.895 7.658 -31.750 1.00 61.50 86 ILE A C 1
ATOM 696 O O . ILE A 1 86 ? 20.923 6.449 -31.971 1.00 61.50 86 ILE A O 1
ATOM 700 N N . ASN A 1 87 ? 20.335 8.553 -32.569 1.00 54.94 87 ASN A N 1
ATOM 701 C CA . ASN A 1 87 ? 19.692 8.233 -33.844 1.00 54.94 87 ASN A CA 1
ATOM 702 C C . ASN A 1 87 ? 20.484 7.151 -34.601 1.00 54.94 87 ASN A C 1
ATOM 704 O O . ASN A 1 87 ? 21.545 7.431 -35.158 1.00 54.94 87 ASN A O 1
ATOM 708 N N . THR A 1 88 ? 19.970 5.919 -34.605 1.00 56.66 88 THR A N 1
ATOM 709 C CA . THR A 1 88 ? 20.614 4.743 -35.209 1.00 56.66 88 THR A CA 1
ATOM 710 C C . THR A 1 88 ? 20.807 4.902 -36.716 1.00 56.66 88 THR A C 1
ATOM 712 O O . THR A 1 88 ? 21.671 4.244 -37.278 1.00 56.66 88 THR A O 1
ATOM 715 N N . ALA A 1 89 ? 20.103 5.841 -37.360 1.00 52.84 89 ALA A N 1
ATOM 716 C CA . ALA A 1 89 ? 20.340 6.202 -38.757 1.00 52.84 89 ALA A CA 1
ATOM 717 C C . ALA A 1 89 ? 21.710 6.868 -38.998 1.00 52.84 89 ALA A C 1
ATOM 719 O O . ALA A 1 89 ? 22.237 6.789 -40.101 1.00 52.84 89 ALA A O 1
ATOM 720 N N . LEU A 1 90 ? 22.307 7.503 -37.980 1.00 52.66 90 LEU A N 1
ATOM 721 C CA . LEU A 1 90 ? 23.649 8.086 -38.091 1.00 52.66 90 LEU A CA 1
ATOM 722 C C . LEU A 1 90 ? 24.759 7.050 -37.896 1.00 52.66 90 LEU A C 1
ATOM 724 O O . LEU A 1 90 ? 25.895 7.330 -38.260 1.00 52.66 90 LEU A O 1
ATOM 728 N N . TYR A 1 91 ? 24.457 5.879 -37.324 1.00 52.91 91 TYR A N 1
ATOM 729 C CA . TYR A 1 91 ? 25.447 4.817 -37.134 1.00 52.91 91 TYR A CA 1
ATOM 730 C C . TYR A 1 91 ? 25.841 4.200 -38.483 1.00 52.91 91 TYR A C 1
ATOM 732 O O . TYR A 1 91 ? 27.026 4.156 -38.805 1.00 52.91 91 TYR A O 1
ATOM 740 N N . ASP A 1 92 ? 24.853 3.879 -39.326 1.00 53.50 92 ASP A N 1
ATOM 741 C CA . ASP A 1 92 ? 25.081 3.371 -40.687 1.00 53.50 92 ASP A CA 1
ATOM 742 C C . ASP A 1 92 ? 25.792 4.404 -41.586 1.00 53.50 92 ASP A C 1
ATOM 744 O O . ASP A 1 92 ? 26.603 4.047 -42.442 1.00 53.50 92 ASP A O 1
ATOM 748 N N . GLU A 1 93 ? 25.529 5.704 -41.402 1.00 54.62 93 GLU A N 1
ATOM 749 C CA . GLU A 1 93 ? 26.233 6.773 -42.127 1.00 54.62 93 GLU A CA 1
ATOM 750 C C . GLU A 1 93 ? 27.665 6.989 -41.614 1.00 54.62 93 GLU A C 1
ATOM 752 O O . GLU A 1 93 ? 28.565 7.229 -42.420 1.00 54.62 93 GLU A O 1
ATOM 757 N N . PHE A 1 94 ? 27.916 6.862 -40.305 1.00 52.38 94 PHE A N 1
ATOM 758 C CA . PHE A 1 94 ? 29.267 6.945 -39.743 1.00 52.38 94 PHE A CA 1
ATOM 759 C C . PHE A 1 94 ? 30.134 5.745 -40.123 1.00 52.38 94 PHE A C 1
ATOM 761 O O . PHE A 1 94 ? 31.306 5.954 -40.420 1.00 52.38 94 PHE A O 1
ATOM 768 N N . GLU A 1 95 ? 29.606 4.519 -40.168 1.00 54.66 95 GLU A N 1
ATOM 769 C CA . GLU A 1 95 ? 30.369 3.359 -40.656 1.00 54.66 95 GLU A CA 1
ATOM 770 C C . GLU A 1 95 ? 30.731 3.509 -42.139 1.00 54.66 95 GLU A C 1
ATOM 772 O O . GLU A 1 95 ? 31.894 3.335 -42.519 1.00 54.66 95 GLU A O 1
ATOM 777 N N . ASN A 1 96 ? 29.776 3.951 -42.966 1.00 50.69 96 ASN A N 1
ATOM 778 C CA . ASN A 1 96 ? 30.017 4.221 -44.385 1.00 50.69 96 ASN A CA 1
ATOM 779 C C . ASN A 1 96 ? 30.977 5.403 -44.622 1.00 50.69 96 ASN A C 1
ATOM 781 O O . ASN A 1 96 ? 31.728 5.393 -45.598 1.00 50.69 96 ASN A O 1
ATOM 785 N N . PHE A 1 97 ? 30.984 6.413 -43.746 1.00 54.12 97 PHE A N 1
ATOM 786 C CA . PHE A 1 97 ? 31.891 7.562 -43.844 1.00 54.12 97 PHE A CA 1
ATOM 787 C C . PHE A 1 97 ? 33.285 7.287 -43.248 1.00 54.12 97 PHE A C 1
ATOM 789 O O . PHE A 1 97 ? 34.279 7.813 -43.747 1.00 54.12 97 PHE A O 1
ATOM 796 N N . ALA A 1 98 ? 33.384 6.461 -42.201 1.00 55.03 98 ALA A N 1
ATOM 797 C CA . ALA A 1 98 ? 34.632 6.152 -41.494 1.00 55.03 98 ALA A CA 1
ATOM 798 C C . ALA A 1 98 ? 35.372 4.916 -42.038 1.00 55.03 98 ALA A C 1
ATOM 800 O O . ALA A 1 98 ? 36.513 4.675 -41.641 1.00 55.03 98 ALA A O 1
ATOM 801 N N . GLY A 1 99 ? 34.765 4.147 -42.950 1.00 48.12 99 GLY A N 1
ATOM 802 C CA . GLY A 1 99 ? 35.424 3.034 -43.639 1.00 48.12 99 GLY A CA 1
ATOM 803 C C . GLY A 1 99 ? 35.828 1.873 -42.723 1.00 48.12 99 GLY A C 1
ATOM 804 O O . GLY A 1 99 ? 36.804 1.181 -43.014 1.00 48.12 99 GLY A O 1
ATOM 805 N N . LEU A 1 100 ? 35.115 1.670 -41.614 1.00 52.38 100 LEU A N 1
ATOM 806 C CA . LEU A 1 100 ? 35.328 0.533 -40.716 1.00 52.38 100 LEU A CA 1
ATOM 807 C C . LEU A 1 100 ? 34.372 -0.609 -41.106 1.00 52.38 100 LEU A C 1
ATOM 809 O O . LEU A 1 100 ? 33.203 -0.336 -41.365 1.00 52.38 100 LEU A O 1
ATOM 813 N N . PRO A 1 101 ? 34.846 -1.865 -41.210 1.00 45.25 101 PRO A N 1
ATOM 814 C CA . PRO A 1 101 ? 33.987 -2.989 -41.569 1.00 45.25 101 PRO A CA 1
ATOM 815 C C . PRO A 1 101 ? 33.071 -3.389 -40.402 1.00 45.25 101 PRO A C 1
ATOM 817 O O . PRO A 1 101 ? 33.512 -3.366 -39.252 1.00 45.25 101 PRO A O 1
ATOM 820 N N . ALA A 1 102 ? 31.838 -3.769 -40.757 1.00 55.16 102 ALA A N 1
ATOM 821 C CA . ALA A 1 102 ? 30.790 -4.315 -39.887 1.00 55.16 102 ALA A CA 1
ATOM 822 C C . ALA A 1 102 ? 31.215 -5.551 -39.074 1.00 55.16 102 ALA A C 1
ATOM 824 O O . ALA A 1 102 ? 32.069 -6.330 -39.568 1.00 55.16 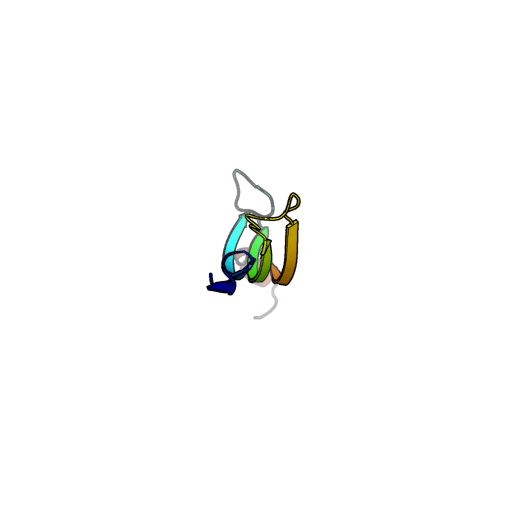102 ALA A O 1
#

Secondary structure (DSSP, 8-state):
-EEEEEETTEEEEEEEEEEEEEEE--EETT--SSS--SEEEEEEEEEEEEEEEEEEEE--TT-S---EEEEEEEEEEEEEEEEEEE-THHHHHHHHHHT---

Foldseek 3Di:
DDWDDPDPFKIKDKDKDKDWDWDWDWDQPVPDDPDRHLWIKTKIKIKIKIKMKIKMWGHDPPDPDTDIDMDIDMDMDIDIDIDTHRPVVVVVVCCVVVVDDD